Protein AF-A0A6N7YL46-F1 (afdb_monomer_lite)

pLDDT: mean 82.95, std 8.23, range [51.19, 94.06]

Sequence (95 aa):
MLTRPRLKWASFTHSTVYLVLLVAWAIPGLAGVEFVFGLAHGLGWFAMCALAFEGVRRRLIDLRLAVAISVLGAIGPFIGSAEFIRQDRARRPVT

Secondary structure (DSSP, 8-state):
---HHHHHHHHHHHHHHHHHHHHHHHSTT-HHHHHHHHHHHHHHHHHHHHHHHHHHHTTSS-HHHHHIIIIITTT-THHHHHHHHHHHHHTS---

Foldseek 3Di:
DDALVVLLVLLVVLQVLVVQLVVLVVDPPSVVSNVVSVVVNVVSLVVNLVSLVVCVVVVVDHPVLSCCSNPVSVVHSVSSNVVSVVVVVVPDDPD

Structure (mmCIF, N/CA/C/O backbone):
data_AF-A0A6N7YL46-F1
#
_entry.id   AF-A0A6N7YL46-F1
#
loop_
_atom_site.group_PDB
_atom_site.id
_atom_site.type_symbol
_atom_site.label_atom_id
_atom_site.label_alt_id
_atom_site.label_comp_id
_atom_site.label_asym_id
_atom_site.label_entity_id
_atom_site.label_seq_id
_atom_site.pdbx_PDB_ins_code
_atom_site.Cartn_x
_atom_site.Cartn_y
_atom_site.Cartn_z
_atom_site.occupancy
_atom_site.B_iso_or_equiv
_atom_site.auth_seq_id
_atom_site.auth_comp_id
_atom_site.auth_asym_id
_atom_site.auth_atom_id
_atom_site.pdbx_PDB_model_num
ATOM 1 N N . MET A 1 1 ? -18.141 8.783 2.581 1.00 68.75 1 MET A N 1
ATOM 2 C CA . MET A 1 1 ? -18.174 8.113 3.907 1.00 68.75 1 MET A CA 1
ATOM 3 C C . MET A 1 1 ? -17.102 7.029 3.980 1.00 68.75 1 MET A C 1
ATOM 5 O O . MET A 1 1 ? -17.161 6.082 3.199 1.00 68.75 1 MET A O 1
ATOM 9 N N . LEU A 1 2 ? -16.130 7.163 4.887 1.00 74.88 2 LEU A N 1
ATOM 10 C CA . LEU A 1 2 ? -15.097 6.148 5.124 1.00 74.88 2 LEU A CA 1
ATOM 11 C C . LEU A 1 2 ? -15.663 5.006 5.980 1.00 74.88 2 LEU A C 1
ATOM 13 O O . LEU A 1 2 ? -16.244 5.257 7.032 1.00 74.88 2 LEU A O 1
ATOM 17 N N . THR A 1 3 ? -15.499 3.764 5.530 1.00 85.19 3 THR A N 1
ATOM 18 C CA . THR A 1 3 ? -15.935 2.555 6.247 1.00 85.19 3 THR A CA 1
ATOM 19 C C . THR A 1 3 ? -14.804 1.529 6.259 1.00 85.19 3 THR A C 1
ATOM 21 O O . THR A 1 3 ? -13.962 1.522 5.359 1.00 85.19 3 THR A O 1
ATOM 24 N N . ARG A 1 4 ? -14.773 0.638 7.259 1.00 79.25 4 ARG A N 1
ATOM 25 C CA . ARG A 1 4 ? -13.722 -0.390 7.393 1.00 79.25 4 ARG A CA 1
ATOM 26 C C . ARG A 1 4 ? -13.578 -1.291 6.148 1.00 79.25 4 ARG A C 1
ATOM 28 O O . ARG A 1 4 ? -12.443 -1.507 5.733 1.00 79.25 4 ARG A O 1
ATOM 35 N N . PRO A 1 5 ? -14.665 -1.742 5.479 1.00 85.12 5 PRO A N 1
ATOM 36 C CA . PRO A 1 5 ? -14.547 -2.491 4.226 1.00 85.12 5 PRO A CA 1
ATOM 37 C C . PRO A 1 5 ? -13.904 -1.679 3.098 1.00 85.12 5 PRO A C 1
ATOM 39 O O . PRO A 1 5 ? -13.057 -2.202 2.383 1.00 85.12 5 PRO A O 1
ATOM 42 N N . ARG A 1 6 ? -14.253 -0.392 2.955 1.00 85.00 6 ARG A N 1
ATOM 43 C CA . ARG A 1 6 ? -13.643 0.489 1.944 1.00 85.00 6 ARG A CA 1
ATOM 44 C C . ARG A 1 6 ? -12.156 0.705 2.210 1.00 85.00 6 ARG A C 1
ATOM 46 O O . ARG A 1 6 ? -11.371 0.696 1.273 1.00 85.00 6 ARG A O 1
ATOM 53 N N . LEU A 1 7 ? -11.773 0.839 3.479 1.00 83.50 7 LEU A N 1
ATOM 54 C CA . LEU A 1 7 ? -10.376 0.976 3.887 1.00 83.50 7 LEU A CA 1
ATOM 55 C C . LEU A 1 7 ? -9.559 -0.290 3.570 1.00 83.50 7 LEU A C 1
ATOM 57 O O . LEU A 1 7 ? -8.445 -0.200 3.063 1.00 83.50 7 LEU A O 1
ATOM 61 N N . LYS A 1 8 ? -10.148 -1.471 3.793 1.00 83.38 8 LYS A N 1
ATOM 62 C CA . LYS A 1 8 ? -9.558 -2.762 3.413 1.00 83.38 8 LYS A CA 1
ATOM 63 C C . LYS A 1 8 ? -9.381 -2.884 1.896 1.00 83.38 8 LYS A C 1
ATOM 65 O O . LYS A 1 8 ? -8.308 -3.268 1.443 1.00 83.38 8 LYS A O 1
ATOM 70 N N . TRP A 1 9 ? -10.404 -2.535 1.115 1.00 85.94 9 TRP A N 1
ATOM 71 C CA . TRP A 1 9 ? -10.312 -2.541 -0.348 1.00 85.94 9 TRP A CA 1
ATOM 72 C C . TRP A 1 9 ? -9.256 -1.563 -0.864 1.00 85.94 9 TRP A C 1
ATOM 74 O O . TRP A 1 9 ? -8.473 -1.943 -1.723 1.00 85.94 9 TRP A O 1
ATOM 84 N N . ALA A 1 10 ? -9.160 -0.359 -0.293 1.00 84.94 10 ALA A N 1
ATOM 85 C CA . ALA A 1 10 ? -8.107 0.595 -0.641 1.00 84.94 10 ALA A CA 1
ATOM 86 C C . ALA A 1 10 ? -6.697 0.028 -0.382 1.00 84.94 10 ALA A C 1
ATOM 88 O O . ALA A 1 10 ? -5.832 0.124 -1.251 1.00 84.94 10 ALA A O 1
ATOM 89 N N . SER A 1 11 ? -6.491 -0.639 0.762 1.00 81.88 11 SER A N 1
ATOM 90 C CA . SER A 1 11 ? -5.229 -1.326 1.084 1.00 81.88 11 SER A CA 1
ATOM 91 C C . SER A 1 11 ? -4.883 -2.421 0.067 1.00 81.88 11 SER A C 1
ATOM 93 O O . SER A 1 11 ? -3.729 -2.544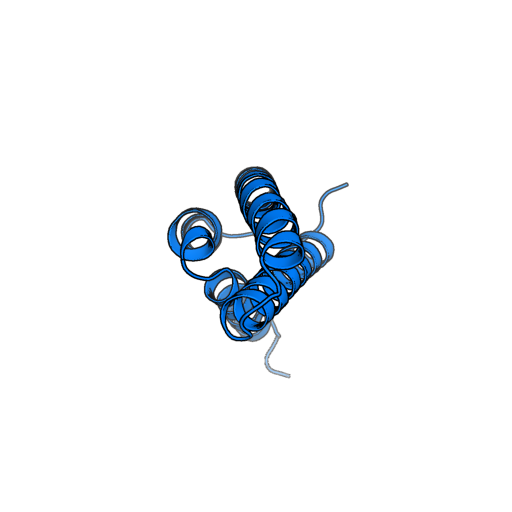 -0.350 1.00 81.88 11 SER A O 1
ATOM 95 N N . PHE A 1 12 ? -5.873 -3.208 -0.370 1.00 86.44 12 PHE A N 1
ATOM 96 C CA . PHE A 1 12 ? -5.661 -4.232 -1.395 1.00 86.44 12 PHE A CA 1
ATOM 97 C C . PHE A 1 12 ? -5.348 -3.633 -2.760 1.00 86.44 12 PHE A C 1
ATOM 99 O O . PHE A 1 12 ? -4.390 -4.069 -3.388 1.00 86.44 12 PHE A O 1
ATOM 106 N N . THR A 1 13 ? -6.085 -2.608 -3.191 1.00 87.75 13 THR A N 1
ATOM 107 C CA . THR A 1 13 ? -5.814 -1.916 -4.456 1.00 87.75 13 THR A CA 1
ATOM 108 C C . THR A 1 13 ? -4.392 -1.361 -4.482 1.00 87.75 13 THR A C 1
ATOM 110 O O . THR A 1 13 ? -3.671 -1.566 -5.455 1.00 87.75 13 THR A O 1
ATOM 113 N N . HIS A 1 14 ? -3.948 -0.721 -3.397 1.00 86.38 14 HIS A N 1
ATOM 114 C CA . HIS A 1 14 ? -2.573 -0.229 -3.279 1.00 86.38 14 HIS A CA 1
ATOM 115 C C . HIS A 1 14 ? -1.539 -1.364 -3.331 1.00 86.38 14 HIS A C 1
ATOM 117 O O . HIS A 1 14 ? -0.510 -1.231 -3.995 1.00 86.38 14 HIS A O 1
ATOM 123 N N . SER A 1 15 ? -1.849 -2.515 -2.724 1.00 85.75 15 SER A N 1
ATOM 124 C CA . SER A 1 15 ? -1.009 -3.717 -2.816 1.00 85.75 15 SER A CA 1
ATOM 125 C C . SER A 1 15 ? -0.927 -4.274 -4.241 1.00 85.75 15 SER A C 1
ATOM 127 O O . SER A 1 15 ? 0.145 -4.691 -4.669 1.00 85.75 15 SER A O 1
ATOM 129 N N . THR A 1 16 ? -2.024 -4.251 -5.002 1.00 87.81 16 THR A N 1
ATOM 130 C CA . THR A 1 16 ? -2.039 -4.661 -6.414 1.00 87.81 16 THR A CA 1
ATOM 131 C C . THR A 1 16 ? -1.212 -3.719 -7.284 1.00 87.81 16 THR A C 1
ATOM 133 O O . THR A 1 16 ? -0.438 -4.193 -8.109 1.00 87.81 16 THR A O 1
ATOM 136 N N . VAL A 1 17 ? -1.314 -2.401 -7.074 1.00 89.12 17 VAL A N 1
ATOM 137 C CA . VAL A 1 17 ? -0.473 -1.405 -7.770 1.00 89.12 17 VAL A CA 1
ATOM 138 C C . VAL A 1 17 ? 1.009 -1.690 -7.521 1.00 89.12 17 VAL A C 1
ATOM 140 O O . VAL A 1 17 ? 1.795 -1.719 -8.464 1.00 89.12 17 VAL A O 1
ATOM 143 N N . TYR A 1 18 ? 1.382 -1.975 -6.272 1.00 87.12 18 TYR A N 1
ATOM 144 C CA . TYR A 1 18 ? 2.757 -2.334 -5.934 1.00 87.12 18 TYR A CA 1
ATOM 145 C C . TYR A 1 18 ? 3.201 -3.670 -6.547 1.00 87.12 18 TYR A C 1
ATOM 147 O O . TYR A 1 18 ? 4.325 -3.787 -7.020 1.00 87.12 18 TYR A O 1
ATOM 155 N N . LEU A 1 19 ? 2.320 -4.672 -6.604 1.00 88.88 19 LEU A N 1
ATOM 156 C CA . LEU A 1 19 ? 2.628 -5.943 -7.264 1.00 88.88 19 LEU A CA 1
ATOM 157 C C . LEU A 1 19 ? 2.925 -5.747 -8.757 1.00 88.88 19 LEU A C 1
ATOM 159 O O . LEU A 1 19 ? 3.889 -6.314 -9.264 1.00 88.88 19 LEU A O 1
ATOM 163 N N . VAL A 1 20 ? 2.134 -4.926 -9.454 1.00 89.31 20 VAL A N 1
ATOM 164 C CA . VAL A 1 20 ? 2.379 -4.616 -10.871 1.00 89.31 20 VAL A CA 1
ATOM 165 C C . VAL A 1 20 ? 3.691 -3.853 -11.051 1.00 89.31 20 VAL A C 1
ATOM 167 O O . VAL A 1 20 ? 4.434 -4.162 -11.977 1.00 89.31 20 VAL A O 1
ATOM 170 N N . LEU A 1 21 ? 4.017 -2.924 -10.144 1.00 89.69 21 LEU A N 1
ATOM 171 C CA . LEU A 1 21 ? 5.316 -2.246 -10.135 1.00 89.69 21 LEU A CA 1
ATOM 172 C C . LEU A 1 21 ? 6.477 -3.245 -10.047 1.00 89.69 21 LEU A C 1
ATOM 174 O O . LEU A 1 21 ? 7.407 -3.160 -10.842 1.00 89.69 21 LEU A O 1
ATOM 178 N N . LEU A 1 22 ? 6.412 -4.212 -9.126 1.00 89.06 22 LEU A N 1
ATOM 179 C CA . LEU A 1 22 ? 7.457 -5.230 -8.974 1.00 89.06 22 LEU A CA 1
ATOM 180 C C . LEU A 1 22 ? 7.609 -6.100 -10.226 1.00 89.06 22 LEU A C 1
ATOM 182 O O . LEU A 1 22 ? 8.729 -6.421 -10.617 1.00 89.06 22 LEU A O 1
ATOM 186 N N . VAL A 1 23 ? 6.496 -6.463 -10.871 1.00 90.75 23 VAL A N 1
ATOM 187 C CA . VAL A 1 23 ? 6.524 -7.213 -12.136 1.00 90.75 23 VAL A CA 1
ATOM 188 C C . VAL A 1 23 ? 7.148 -6.374 -13.254 1.00 90.75 23 VAL A C 1
ATOM 190 O O . VAL A 1 23 ? 7.988 -6.882 -13.990 1.00 90.75 23 VAL A O 1
ATOM 193 N N . ALA A 1 24 ? 6.778 -5.096 -13.368 1.00 90.75 24 ALA A N 1
ATOM 194 C CA . ALA A 1 24 ? 7.340 -4.187 -14.365 1.00 90.75 24 ALA A CA 1
ATOM 195 C C . ALA A 1 24 ? 8.8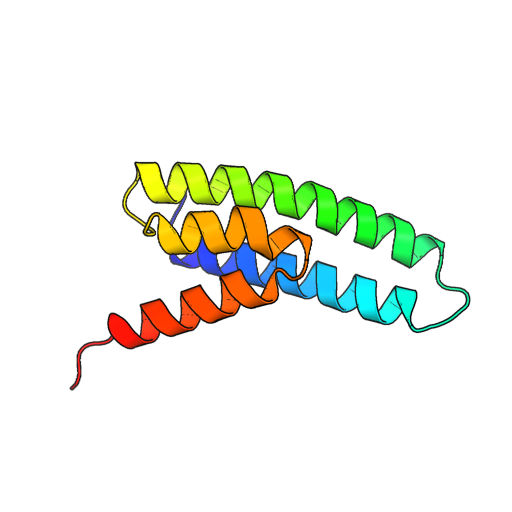42 -3.951 -14.151 1.00 90.75 24 ALA A C 1
ATOM 197 O O . ALA A 1 24 ? 9.590 -3.933 -15.120 1.00 90.75 24 ALA A O 1
ATOM 198 N N . TRP A 1 25 ? 9.281 -3.837 -12.896 1.00 89.81 25 TRP A N 1
ATOM 199 C CA . TRP A 1 25 ? 10.693 -3.716 -12.532 1.00 89.81 25 TRP A CA 1
ATOM 200 C C . TRP A 1 25 ? 11.496 -4.989 -12.848 1.00 89.81 25 TRP A C 1
ATOM 202 O O . TRP A 1 25 ? 12.641 -4.914 -13.287 1.00 89.81 25 TRP A O 1
ATOM 212 N N . ALA A 1 26 ? 10.902 -6.173 -12.666 1.00 90.94 26 ALA A N 1
ATOM 213 C CA . ALA A 1 26 ? 11.568 -7.448 -12.934 1.00 90.94 26 ALA A CA 1
ATOM 214 C C . ALA A 1 26 ? 11.749 -7.751 -14.434 1.00 90.94 26 ALA A C 1
ATOM 216 O O . ALA A 1 26 ? 12.624 -8.540 -14.795 1.00 90.94 26 ALA A O 1
ATOM 217 N N . ILE A 1 27 ? 10.924 -7.163 -15.308 1.00 92.75 27 ILE A N 1
ATOM 218 C CA . ILE A 1 27 ? 10.975 -7.400 -16.754 1.00 92.75 27 ILE A CA 1
ATOM 219 C C . ILE A 1 27 ? 11.705 -6.225 -17.436 1.00 92.75 27 ILE A C 1
ATOM 221 O O . ILE A 1 27 ? 11.176 -5.112 -17.483 1.00 92.75 27 ILE A O 1
ATOM 225 N N . PRO A 1 28 ? 12.896 -6.441 -18.022 1.00 87.88 28 PRO A N 1
ATOM 226 C CA . PRO A 1 28 ? 13.635 -5.371 -18.683 1.00 87.88 28 PRO A CA 1
ATOM 227 C C . PRO A 1 28 ? 12.864 -4.812 -19.891 1.00 87.88 28 PRO A C 1
ATOM 229 O O . PRO A 1 28 ? 12.252 -5.555 -20.655 1.00 87.88 28 PRO A O 1
ATOM 232 N N . GLY A 1 29 ? 12.917 -3.488 -20.079 1.00 89.62 29 GLY A N 1
ATOM 233 C CA . GLY A 1 29 ? 12.253 -2.784 -21.188 1.00 89.62 29 GLY A CA 1
ATOM 234 C C . GLY A 1 29 ? 10.916 -2.112 -20.842 1.00 89.62 29 GLY A C 1
ATOM 235 O O . GLY A 1 29 ? 10.331 -1.456 -21.700 1.00 89.62 29 GLY A O 1
ATOM 236 N N . LEU A 1 30 ? 10.446 -2.206 -19.593 1.00 91.00 30 LEU A N 1
ATOM 237 C CA . LEU A 1 30 ? 9.162 -1.651 -19.127 1.00 91.00 30 LEU A CA 1
ATOM 238 C C . LEU A 1 30 ? 9.277 -0.338 -18.331 1.00 91.00 30 LEU A C 1
ATOM 240 O O . LEU A 1 30 ? 8.381 -0.005 -17.556 1.00 91.00 30 LEU A O 1
ATOM 244 N N . ALA A 1 31 ? 10.325 0.457 -18.560 1.00 87.56 31 ALA A N 1
ATOM 245 C CA . ALA A 1 31 ? 10.617 1.670 -17.780 1.00 87.56 31 ALA A CA 1
ATOM 246 C C . ALA A 1 31 ? 9.439 2.666 -17.681 1.00 87.56 31 ALA A C 1
ATOM 248 O O . ALA A 1 31 ? 9.224 3.282 -16.640 1.00 87.56 31 ALA A O 1
ATOM 249 N N . GLY A 1 32 ? 8.630 2.809 -18.740 1.00 89.06 32 GLY A N 1
ATOM 250 C CA . GLY A 1 32 ? 7.437 3.667 -18.706 1.00 89.06 32 GLY A CA 1
ATOM 251 C C 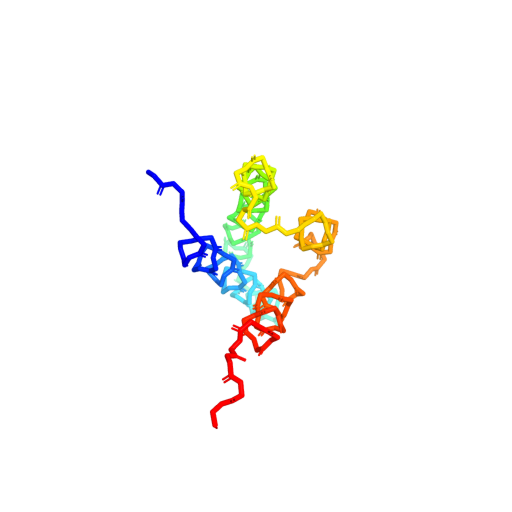. GLY A 1 32 ? 6.342 3.149 -17.766 1.00 89.06 32 GLY A C 1
ATOM 252 O O . GLY A 1 32 ? 5.715 3.928 -17.050 1.00 89.06 32 GLY A O 1
ATOM 253 N N . VAL A 1 33 ? 6.136 1.829 -17.727 1.00 89.25 33 VAL A N 1
ATOM 254 C CA . VAL A 1 33 ? 5.175 1.185 -16.819 1.00 89.25 33 VAL A CA 1
ATOM 255 C C . VAL A 1 33 ? 5.683 1.264 -15.383 1.00 89.25 33 VAL A C 1
ATOM 257 O O . VAL A 1 33 ? 4.922 1.640 -14.494 1.00 89.25 33 VAL A O 1
ATOM 260 N N . GLU A 1 34 ? 6.969 0.989 -15.164 1.00 87.56 34 GLU A N 1
ATOM 261 C CA . GLU A 1 34 ? 7.626 1.144 -13.863 1.00 87.56 34 GLU A CA 1
ATOM 262 C C . GLU A 1 34 ? 7.447 2.565 -13.314 1.00 87.56 34 GLU A C 1
ATOM 264 O O . GLU A 1 34 ? 7.025 2.738 -12.173 1.00 87.56 34 GLU A O 1
ATOM 269 N N . PHE A 1 35 ? 7.664 3.592 -14.140 1.00 91.00 35 PHE A N 1
ATOM 270 C CA . PHE A 1 35 ? 7.495 4.983 -13.727 1.00 91.00 35 PHE A CA 1
ATOM 271 C C . PHE A 1 35 ? 6.053 5.307 -13.306 1.00 91.00 35 PHE A C 1
ATOM 273 O O . PHE A 1 35 ? 5.824 5.861 -12.227 1.00 91.00 35 PHE A O 1
ATOM 280 N N . VAL A 1 36 ? 5.064 4.934 -14.127 1.00 94.06 36 VAL A N 1
ATOM 281 C CA . VAL A 1 36 ? 3.644 5.202 -13.839 1.00 94.06 36 VAL A CA 1
ATOM 282 C C . VAL A 1 36 ? 3.192 4.469 -12.577 1.00 94.06 36 VAL A C 1
ATOM 284 O O . VAL A 1 36 ? 2.551 5.072 -11.712 1.00 94.06 36 VAL A O 1
ATOM 287 N N . PHE A 1 37 ? 3.541 3.189 -12.435 1.00 90.38 37 PHE A N 1
ATOM 288 C CA . PHE A 1 37 ? 3.174 2.408 -11.256 1.00 90.38 37 PHE A CA 1
ATOM 289 C C . PHE A 1 37 ? 3.969 2.814 -10.009 1.00 90.38 37 PHE A C 1
ATOM 291 O O . PHE A 1 37 ? 3.421 2.756 -8.910 1.00 90.38 37 PHE A O 1
ATOM 298 N N . GLY A 1 38 ? 5.199 3.309 -10.160 1.00 89.12 38 GLY A N 1
ATOM 299 C CA . GLY A 1 38 ? 5.993 3.911 -9.089 1.00 89.12 38 GLY A CA 1
ATOM 300 C C . GLY A 1 38 ? 5.331 5.169 -8.531 1.00 89.12 38 GLY A C 1
ATOM 301 O O . GLY A 1 38 ? 5.127 5.281 -7.320 1.00 89.12 38 GLY A O 1
ATOM 302 N N . LEU A 1 39 ? 4.892 6.077 -9.410 1.00 91.81 39 LEU A N 1
ATOM 303 C CA . LEU A 1 39 ? 4.121 7.260 -9.018 1.00 91.81 39 LEU A CA 1
ATOM 304 C C . LEU A 1 39 ? 2.777 6.889 -8.386 1.00 91.81 39 LEU A C 1
ATOM 306 O O . LEU A 1 39 ? 2.425 7.419 -7.331 1.00 91.81 39 LEU A O 1
ATOM 310 N N . ALA A 1 40 ? 2.035 5.960 -8.994 1.00 91.19 40 ALA A N 1
ATOM 311 C CA . ALA A 1 40 ? 0.758 5.495 -8.459 1.00 91.19 40 ALA A CA 1
ATOM 312 C C . ALA A 1 40 ? 0.922 4.844 -7.077 1.00 91.19 40 ALA A C 1
ATOM 314 O O . ALA A 1 40 ? 0.095 5.058 -6.189 1.00 91.19 40 ALA A O 1
ATOM 315 N N . HIS A 1 41 ? 2.004 4.091 -6.867 1.00 88.81 41 HIS A N 1
ATOM 316 C CA . HIS A 1 41 ? 2.331 3.498 -5.579 1.00 88.81 41 HIS A CA 1
ATOM 317 C C . HIS A 1 41 ? 2.661 4.567 -4.529 1.00 88.81 41 HIS A C 1
ATOM 319 O O . HIS A 1 41 ? 2.098 4.523 -3.433 1.00 88.81 41 HIS A O 1
ATOM 325 N N . GLY A 1 42 ? 3.502 5.550 -4.867 1.00 88.19 42 GLY A N 1
ATOM 326 C CA . GLY A 1 42 ? 3.857 6.650 -3.966 1.00 88.19 42 GLY A CA 1
ATOM 327 C C . GLY A 1 42 ? 2.648 7.503 -3.568 1.00 88.19 42 GLY A C 1
ATOM 328 O O . GLY A 1 42 ? 2.392 7.710 -2.382 1.00 88.19 42 GLY A O 1
ATOM 329 N N . LEU A 1 43 ? 1.837 7.934 -4.540 1.00 92.06 43 LEU A N 1
ATOM 330 C CA . LEU A 1 43 ? 0.602 8.686 -4.278 1.00 92.06 43 LEU A CA 1
ATOM 331 C C . LEU A 1 43 ? -0.419 7.853 -3.493 1.00 92.06 43 LEU A C 1
ATOM 333 O O . LEU A 1 43 ? -1.052 8.353 -2.560 1.00 92.06 43 LEU A O 1
ATOM 337 N N . GLY A 1 44 ? -0.547 6.568 -3.830 1.00 87.56 44 GLY A N 1
ATOM 338 C CA . GLY A 1 44 ? -1.390 5.626 -3.103 1.00 87.56 44 GLY A CA 1
ATOM 339 C C . GLY A 1 44 ? -0.955 5.447 -1.647 1.00 87.56 44 GLY A C 1
ATOM 340 O O . GLY A 1 44 ? -1.812 5.357 -0.769 1.00 87.56 44 GLY A O 1
ATOM 341 N N . TRP A 1 45 ? 0.350 5.476 -1.363 1.00 86.88 45 TRP A N 1
ATOM 342 C CA . TRP A 1 45 ? 0.873 5.396 -0.000 1.00 86.88 45 TRP A CA 1
ATOM 343 C C . TRP A 1 45 ? 0.486 6.630 0.821 1.00 86.88 45 TRP A C 1
ATOM 345 O O . TRP A 1 45 ? -0.065 6.480 1.912 1.00 86.88 45 TRP A O 1
ATOM 355 N N . PHE A 1 46 ? 0.646 7.843 0.276 1.00 89.25 46 PHE A N 1
ATOM 356 C CA . PHE A 1 46 ? 0.179 9.065 0.945 1.00 89.25 46 PHE A CA 1
ATOM 357 C C . PHE A 1 46 ? -1.331 9.047 1.211 1.00 89.25 46 PHE A C 1
ATOM 359 O O . PHE A 1 46 ? -1.774 9.391 2.312 1.00 89.25 46 PHE A O 1
ATOM 366 N N . ALA A 1 47 ? -2.126 8.591 0.239 1.00 89.12 47 ALA A N 1
ATOM 367 C CA . ALA A 1 47 ? -3.565 8.427 0.420 1.00 89.12 47 ALA A CA 1
ATOM 368 C C . ALA A 1 47 ? -3.884 7.423 1.543 1.00 89.12 47 ALA A C 1
ATOM 370 O O . ALA A 1 47 ? -4.742 7.691 2.385 1.00 89.12 47 ALA A O 1
ATOM 371 N N . MET A 1 48 ? -3.167 6.298 1.609 1.00 87.19 48 MET A N 1
ATOM 372 C CA . MET A 1 48 ? -3.332 5.300 2.668 1.00 87.19 48 MET A CA 1
ATOM 373 C C . MET A 1 48 ? -2.938 5.830 4.050 1.00 87.19 48 MET A C 1
ATOM 375 O O . MET A 1 48 ? -3.653 5.551 5.010 1.00 87.19 48 MET A O 1
ATOM 379 N N . CYS A 1 49 ? -1.886 6.644 4.165 1.00 87.81 49 CYS A N 1
ATOM 380 C CA . CYS A 1 49 ? -1.527 7.323 5.414 1.00 87.81 49 CYS A CA 1
ATOM 381 C C . CYS A 1 49 ? -2.665 8.230 5.913 1.00 87.81 49 CYS A C 1
ATOM 383 O O . CYS A 1 49 ? -3.051 8.159 7.083 1.00 87.81 49 CYS A O 1
ATOM 385 N N . ALA A 1 50 ? -3.257 9.035 5.024 1.00 89.00 50 ALA A N 1
ATOM 386 C CA . ALA A 1 50 ? -4.389 9.897 5.367 1.00 89.00 50 ALA A CA 1
ATOM 387 C C . ALA A 1 50 ? -5.632 9.083 5.776 1.00 89.00 50 ALA A C 1
ATOM 389 O O . ALA A 1 50 ? -6.284 9.380 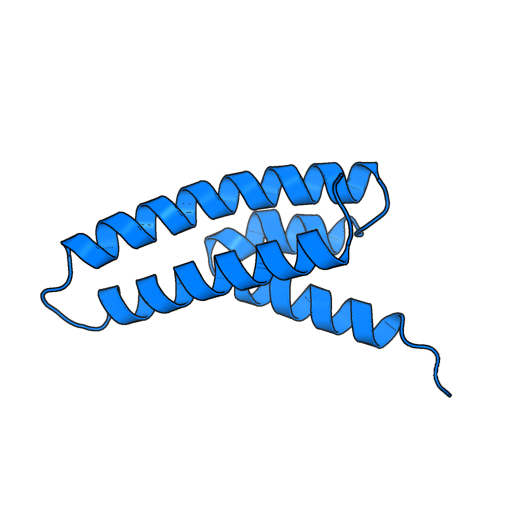6.780 1.00 89.00 50 ALA A O 1
ATOM 390 N N . LEU A 1 51 ? -5.936 8.014 5.035 1.00 87.69 51 LEU A N 1
ATOM 391 C CA . LEU A 1 51 ? -7.047 7.112 5.338 1.00 87.69 51 LEU A CA 1
ATOM 392 C C . LEU A 1 51 ? -6.845 6.345 6.654 1.00 87.69 51 LEU A C 1
ATOM 394 O O . LEU A 1 51 ? -7.812 6.128 7.385 1.00 87.69 51 LEU A O 1
ATOM 398 N N . ALA A 1 52 ? -5.611 5.951 6.977 1.00 86.56 52 ALA A N 1
ATOM 399 C CA . ALA A 1 52 ? -5.270 5.305 8.237 1.00 86.56 52 ALA A CA 1
ATOM 400 C C . ALA A 1 52 ? -5.432 6.271 9.418 1.00 86.56 52 ALA A C 1
ATOM 402 O O . ALA A 1 52 ? -6.058 5.916 10.417 1.00 86.56 52 ALA A O 1
ATOM 403 N N . PHE A 1 53 ? -4.954 7.512 9.283 1.00 88.06 53 PHE A N 1
ATOM 404 C CA . PHE A 1 53 ? -5.147 8.553 10.292 1.00 88.06 53 PHE A CA 1
ATOM 405 C C . PHE A 1 53 ? -6.636 8.806 10.572 1.00 88.06 53 PHE A C 1
ATOM 407 O O . PHE A 1 53 ? -7.077 8.792 11.724 1.00 88.06 53 PHE A O 1
ATOM 414 N N . GLU A 1 54 ? -7.441 8.946 9.518 1.00 88.62 54 GLU A N 1
ATOM 415 C CA . GLU A 1 54 ? -8.887 9.128 9.655 1.00 88.62 54 GLU A CA 1
ATOM 416 C C . GLU A 1 54 ? -9.578 7.875 10.220 1.00 88.62 54 GLU A C 1
ATOM 418 O O . GLU A 1 54 ? -10.505 7.966 11.030 1.00 88.62 54 GLU A O 1
ATOM 423 N N . GLY A 1 55 ? -9.105 6.685 9.845 1.00 85.69 55 GLY A N 1
ATOM 424 C CA . GLY A 1 55 ? -9.566 5.411 10.387 1.00 85.69 55 GLY A CA 1
ATOM 425 C C . GLY A 1 55 ? -9.325 5.286 11.893 1.00 85.69 55 GLY A C 1
ATOM 426 O O . GLY A 1 55 ? -10.217 4.825 12.608 1.00 85.69 55 GLY A O 1
ATOM 427 N N . VAL A 1 56 ? -8.173 5.749 12.387 1.00 89.38 56 VAL A N 1
ATOM 428 C CA . VAL A 1 56 ? -7.870 5.829 13.826 1.00 89.38 56 VAL A CA 1
ATOM 429 C C . VAL A 1 56 ? -8.775 6.849 14.511 1.00 89.38 56 VAL A C 1
ATOM 431 O O . VAL A 1 56 ? -9.403 6.515 15.516 1.00 89.38 56 VAL A O 1
ATOM 434 N N . ARG A 1 57 ? -8.923 8.063 13.951 1.00 89.56 57 ARG A N 1
ATOM 435 C CA . ARG A 1 57 ? -9.819 9.099 14.508 1.00 89.56 57 ARG A CA 1
ATOM 436 C C . ARG A 1 57 ? -11.254 8.602 14.675 1.00 89.56 57 ARG A C 1
ATOM 438 O O . ARG A 1 57 ? -11.908 8.934 15.660 1.00 89.56 57 ARG A O 1
ATOM 445 N N . ARG A 1 58 ? -11.736 7.786 13.735 1.00 88.81 58 ARG A N 1
ATOM 446 C CA . ARG A 1 58 ? -13.079 7.182 13.756 1.00 88.81 58 ARG A CA 1
ATOM 447 C C . ARG A 1 58 ? -13.157 5.849 14.511 1.00 88.81 58 ARG A C 1
ATOM 449 O O . ARG A 1 58 ? -14.208 5.215 14.484 1.00 88.81 58 ARG A O 1
ATOM 456 N N . ARG A 1 59 ? -12.071 5.402 15.157 1.00 85.25 59 ARG A N 1
ATOM 457 C CA . ARG A 1 59 ? -11.950 4.100 15.849 1.00 85.25 59 ARG A CA 1
ATOM 458 C C . ARG A 1 59 ? -12.281 2.883 14.963 1.00 85.25 59 ARG A C 1
ATOM 460 O O . ARG A 1 59 ? -12.709 1.842 15.455 1.00 85.25 59 ARG A O 1
ATOM 467 N N . LEU A 1 60 ? -12.088 3.000 13.647 1.00 84.31 60 LEU A N 1
ATOM 468 C CA . LEU A 1 60 ? -12.306 1.916 12.678 1.00 84.31 60 LEU A CA 1
ATOM 469 C C . LEU A 1 60 ? -11.137 0.922 12.656 1.00 84.31 60 LEU A C 1
ATOM 471 O O . LEU A 1 60 ? -11.340 -0.272 12.417 1.00 84.31 60 LEU A O 1
ATOM 475 N N . ILE A 1 61 ? -9.929 1.425 12.906 1.00 82.81 61 ILE A N 1
ATOM 476 C CA . ILE A 1 61 ? -8.679 0.667 13.001 1.00 82.81 61 ILE A CA 1
ATOM 477 C C . ILE A 1 61 ? -7.901 1.099 14.246 1.00 82.81 61 ILE A C 1
ATOM 479 O O . ILE A 1 61 ? -8.152 2.174 14.791 1.00 82.81 61 ILE A O 1
ATOM 483 N N . ASP A 1 62 ? -6.984 0.255 14.712 1.00 84.44 62 ASP A N 1
ATOM 484 C CA . ASP A 1 62 ? -6.113 0.567 15.842 1.00 84.44 62 ASP A CA 1
ATOM 485 C C . ASP A 1 62 ? -4.828 1.285 15.399 1.00 84.44 62 ASP A C 1
ATOM 487 O O . ASP A 1 62 ? -4.470 1.331 14.218 1.00 84.44 62 ASP A O 1
ATOM 491 N N . LEU A 1 63 ? -4.117 1.856 16.375 1.00 83.06 63 LEU A N 1
ATOM 492 C CA . LEU A 1 63 ? -2.882 2.597 16.118 1.00 83.06 63 LEU A CA 1
ATOM 493 C C . LEU A 1 63 ? -1.791 1.696 15.514 1.00 83.06 63 LEU A C 1
ATOM 495 O O . LEU A 1 63 ? -1.005 2.158 14.694 1.00 83.06 63 LEU A O 1
ATOM 499 N N . ARG A 1 64 ? -1.759 0.404 15.880 1.00 80.81 64 ARG A N 1
ATOM 500 C CA . ARG A 1 64 ? -0.787 -0.563 15.345 1.00 80.81 64 ARG A CA 1
ATOM 501 C C . ARG A 1 64 ? -0.987 -0.787 13.850 1.00 80.81 64 ARG A C 1
ATOM 503 O O . ARG A 1 64 ? -0.004 -0.741 13.117 1.00 80.81 64 ARG A O 1
ATOM 510 N N . LEU A 1 65 ? -2.225 -0.977 13.388 1.00 78.12 65 LEU A N 1
ATOM 511 C CA . LEU A 1 65 ? -2.518 -1.109 11.960 1.00 78.12 65 LEU A CA 1
ATOM 512 C C . LEU A 1 65 ? -2.217 0.188 11.205 1.00 78.12 65 LEU A C 1
ATOM 514 O O . LEU A 1 65 ? -1.662 0.134 10.113 1.00 78.12 65 LEU A O 1
ATOM 518 N N . ALA A 1 66 ? -2.504 1.350 11.795 1.00 83.19 66 ALA A N 1
ATOM 519 C CA . ALA A 1 66 ? -2.141 2.624 11.181 1.00 83.19 66 ALA A CA 1
ATOM 520 C C . ALA A 1 66 ? -0.622 2.789 11.030 1.00 83.19 66 ALA A C 1
ATOM 522 O O . ALA A 1 66 ? -0.158 3.161 9.959 1.00 83.19 66 ALA A O 1
ATOM 523 N N . VAL A 1 67 ? 0.164 2.444 12.054 1.00 81.50 67 VAL A N 1
ATOM 524 C CA . VAL A 1 67 ? 1.634 2.454 11.974 1.00 81.50 67 VAL A CA 1
ATOM 525 C C . VAL A 1 67 ? 2.140 1.435 10.951 1.00 81.50 67 VAL A C 1
ATOM 527 O O . VAL A 1 67 ? 3.028 1.757 10.168 1.00 81.50 67 VAL A O 1
ATOM 530 N N . ALA A 1 68 ? 1.558 0.235 10.899 1.00 80.88 68 ALA A N 1
ATOM 531 C CA . ALA A 1 68 ? 1.922 -0.776 9.909 1.00 80.88 68 ALA A CA 1
ATOM 532 C C . ALA A 1 68 ? 1.689 -0.277 8.471 1.00 80.88 68 ALA A C 1
ATOM 534 O O . ALA A 1 68 ? 2.560 -0.430 7.619 1.00 80.88 68 ALA A O 1
ATOM 535 N N . ILE A 1 69 ? 0.554 0.377 8.210 1.00 75.44 69 ILE A N 1
ATOM 536 C CA . ILE A 1 69 ? 0.244 0.983 6.907 1.00 75.44 69 ILE A CA 1
ATOM 537 C C . ILE A 1 69 ? 1.215 2.130 6.595 1.00 75.44 69 ILE A C 1
ATOM 539 O O . ILE A 1 69 ? 1.767 2.181 5.498 1.00 75.44 69 ILE A O 1
ATOM 543 N N . SER A 1 70 ? 1.447 3.034 7.548 1.00 77.88 70 SER A N 1
ATOM 544 C CA . SER A 1 70 ? 2.219 4.254 7.302 1.00 77.88 70 SER A CA 1
ATOM 545 C C . SER A 1 70 ? 3.726 4.017 7.209 1.00 77.88 70 SER A C 1
ATOM 547 O O . SER A 1 70 ? 4.379 4.657 6.395 1.00 77.88 70 SER A O 1
ATOM 549 N N . VAL A 1 71 ? 4.288 3.106 8.008 1.00 76.88 71 VAL A N 1
ATOM 550 C CA . VAL A 1 71 ? 5.742 2.869 8.081 1.00 76.88 71 VAL A CA 1
ATOM 551 C C . VAL A 1 71 ? 6.168 1.722 7.171 1.00 76.88 71 VAL A C 1
ATOM 553 O O . VAL A 1 71 ? 7.116 1.857 6.405 1.00 76.88 71 VAL A O 1
ATOM 556 N N . LEU A 1 72 ? 5.462 0.590 7.230 1.00 75.25 72 LEU A N 1
ATOM 557 C CA . LEU A 1 72 ? 5.842 -0.607 6.473 1.00 75.25 72 LEU A CA 1
ATOM 558 C C . LEU A 1 72 ? 5.220 -0.626 5.074 1.00 75.25 72 LEU A C 1
ATOM 560 O O . LEU A 1 72 ? 5.767 -1.265 4.180 1.00 75.25 72 LEU A O 1
ATOM 564 N N . GLY A 1 73 ? 4.134 0.121 4.847 1.00 66.56 73 GLY A N 1
ATOM 565 C CA . GLY A 1 73 ? 3.502 0.234 3.531 1.00 66.56 73 GLY A CA 1
ATOM 566 C C . GLY A 1 73 ? 4.377 0.884 2.455 1.00 66.56 73 GLY A C 1
ATOM 567 O O . GLY A 1 73 ? 4.143 0.625 1.279 1.00 66.56 73 GLY A O 1
ATOM 568 N N . ALA A 1 74 ? 5.400 1.651 2.850 1.00 65.31 74 ALA A N 1
ATOM 569 C CA . ALA A 1 74 ? 6.405 2.210 1.941 1.00 65.31 74 ALA A CA 1
ATOM 570 C C . ALA A 1 74 ? 7.360 1.146 1.374 1.00 65.31 74 ALA A C 1
ATOM 572 O O . ALA A 1 74 ? 7.844 1.276 0.256 1.00 65.31 74 ALA A O 1
ATOM 573 N N . ILE A 1 75 ? 7.642 0.101 2.160 1.00 67.94 75 ILE A N 1
ATOM 574 C CA . ILE A 1 75 ? 8.538 -1.005 1.784 1.00 67.94 75 ILE A CA 1
ATOM 575 C C . ILE A 1 75 ? 7.729 -2.144 1.153 1.00 67.94 75 ILE A C 1
ATOM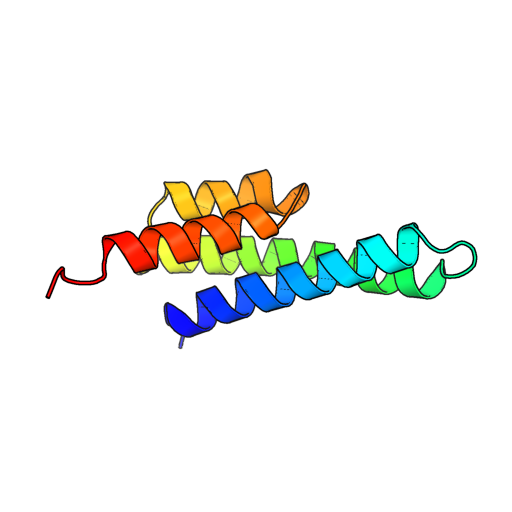 577 O O . ILE A 1 75 ? 8.213 -2.850 0.276 1.00 67.94 75 ILE A O 1
ATOM 581 N N . GLY A 1 76 ? 6.488 -2.333 1.602 1.00 69.50 76 GLY A N 1
ATOM 582 C CA . GLY A 1 76 ? 5.609 -3.392 1.139 1.00 69.50 76 GLY A CA 1
ATOM 583 C C . GLY A 1 76 ? 4.193 -3.227 1.699 1.00 69.50 76 GLY A C 1
ATOM 584 O O . GLY A 1 76 ? 3.941 -3.599 2.850 1.00 69.50 76 GLY A O 1
ATOM 585 N N . PRO A 1 77 ? 3.217 -2.755 0.905 1.00 77.38 77 PRO A N 1
ATOM 586 C CA . PRO A 1 77 ? 1.825 -2.581 1.344 1.00 77.38 77 PRO A CA 1
ATOM 587 C C . PRO A 1 77 ? 1.126 -3.892 1.740 1.00 77.38 77 PRO A C 1
ATOM 589 O O . PRO A 1 77 ? 0.078 -3.876 2.393 1.00 77.38 77 PRO A O 1
ATOM 592 N N . PHE A 1 78 ? 1.742 -5.038 1.437 1.00 75.50 78 PHE A N 1
ATOM 593 C CA . PHE A 1 78 ? 1.293 -6.366 1.847 1.00 75.50 78 PHE A CA 1
ATOM 594 C C . PHE A 1 78 ? 1.145 -6.517 3.367 1.00 75.50 78 PHE A C 1
ATOM 596 O O . PHE A 1 78 ? 0.241 -7.225 3.811 1.00 75.50 78 PHE A O 1
ATOM 603 N N . ILE A 1 79 ? 1.969 -5.829 4.169 1.00 77.00 79 ILE A N 1
ATOM 604 C CA . ILE A 1 79 ? 1.884 -5.888 5.637 1.00 77.00 79 ILE A CA 1
ATOM 605 C C . ILE A 1 79 ? 0.549 -5.311 6.129 1.00 77.00 79 ILE A C 1
ATOM 607 O O . ILE A 1 79 ? -0.122 -5.929 6.955 1.00 77.00 79 ILE A O 1
ATOM 611 N N . GLY A 1 80 ? 0.131 -4.157 5.594 1.00 72.50 80 GLY A N 1
ATOM 612 C CA . GLY A 1 80 ? -1.152 -3.542 5.945 1.00 72.50 80 GLY A CA 1
ATOM 613 C C . GLY A 1 80 ? -2.324 -4.469 5.616 1.00 72.50 80 GLY A C 1
ATOM 614 O O . GLY A 1 80 ? -3.200 -4.699 6.451 1.00 72.50 80 GLY A O 1
ATOM 615 N N . SER A 1 81 ? -2.289 -5.088 4.435 1.00 76.19 81 SER A N 1
ATOM 616 C CA . SER A 1 81 ? -3.292 -6.064 3.998 1.00 76.19 81 SER A CA 1
ATOM 617 C C . SER A 1 81 ? -3.312 -7.334 4.872 1.00 76.19 81 SER A C 1
ATOM 619 O O . SER A 1 81 ? -4.390 -7.816 5.231 1.00 76.19 81 SER A O 1
ATOM 621 N N . ALA A 1 82 ? -2.148 -7.854 5.279 1.00 77.88 82 ALA A N 1
ATOM 622 C CA . ALA A 1 82 ? -2.041 -9.005 6.181 1.00 77.88 82 ALA A CA 1
ATOM 623 C C . ALA A 1 82 ? -2.597 -8.698 7.581 1.00 77.88 82 ALA A C 1
ATOM 625 O O . ALA A 1 82 ? -3.338 -9.502 8.154 1.00 77.88 82 ALA A O 1
ATOM 626 N N . GLU A 1 83 ? -2.308 -7.509 8.108 1.00 79.56 83 GLU A N 1
ATOM 627 C CA . GLU A 1 83 ? -2.805 -7.065 9.407 1.00 79.56 83 GLU A CA 1
ATOM 628 C C . GLU A 1 83 ? -4.330 -6.855 9.389 1.00 79.56 83 GLU A C 1
ATOM 630 O O . GLU A 1 83 ? -5.017 -7.258 10.330 1.00 79.56 83 GLU A O 1
ATOM 635 N N . PHE A 1 84 ? -4.898 -6.357 8.281 1.00 79.94 84 PHE A N 1
ATOM 636 C CA . PHE A 1 84 ? -6.354 -6.331 8.081 1.00 79.94 84 PHE A CA 1
ATOM 637 C C . PHE A 1 84 ? -6.982 -7.728 8.181 1.00 79.94 84 PHE A C 1
ATOM 639 O O . PHE A 1 84 ? -8.004 -7.894 8.850 1.00 79.94 84 PHE A O 1
ATOM 646 N N . ILE A 1 85 ? -6.377 -8.740 7.547 1.00 81.25 85 ILE A N 1
ATOM 647 C CA . ILE A 1 85 ? -6.859 -10.130 7.612 1.00 81.25 85 ILE A CA 1
ATOM 648 C C . ILE A 1 85 ? -6.751 -10.672 9.041 1.00 81.25 85 ILE A C 1
ATOM 650 O O . ILE A 1 85 ? -7.696 -11.295 9.531 1.00 81.25 85 ILE A O 1
ATOM 654 N N . ARG A 1 86 ? -5.628 -10.424 9.726 1.00 81.38 86 ARG A N 1
ATOM 655 C CA . ARG A 1 86 ? -5.406 -10.862 11.111 1.00 81.38 86 ARG A CA 1
ATOM 656 C C . ARG A 1 86 ? -6.461 -10.287 12.053 1.00 81.38 86 ARG A C 1
ATOM 658 O O . ARG A 1 86 ? -7.069 -11.033 12.820 1.00 81.38 86 ARG A O 1
ATOM 665 N N . GLN A 1 87 ? -6.734 -8.988 11.950 1.00 80.19 87 GLN A N 1
ATOM 666 C CA . GLN A 1 87 ? -7.753 -8.328 12.765 1.00 80.19 87 GLN A CA 1
ATOM 667 C C . GLN A 1 87 ? -9.172 -8.779 12.421 1.00 80.19 87 GLN A C 1
ATOM 669 O O . GLN A 1 87 ? -9.999 -8.910 13.319 1.00 80.19 87 GLN A O 1
ATOM 674 N N . ASP A 1 88 ? -9.476 -9.034 11.147 1.00 79.81 88 ASP A N 1
ATOM 675 C CA . ASP A 1 88 ? -10.771 -9.601 10.758 1.00 79.81 88 ASP A CA 1
ATOM 676 C C . ASP A 1 88 ? -10.978 -11.004 11.336 1.00 79.81 88 ASP A C 1
ATOM 678 O O . ASP A 1 88 ? -12.079 -11.310 11.787 1.00 79.81 88 ASP A O 1
ATOM 682 N N . ARG A 1 89 ? -9.932 -11.839 11.378 1.00 79.38 89 ARG A N 1
ATOM 683 C CA . ARG A 1 89 ? -9.989 -13.161 12.022 1.00 79.38 89 ARG A CA 1
ATOM 684 C C . ARG A 1 89 ? -10.182 -13.051 13.533 1.00 79.38 89 ARG A C 1
ATOM 686 O O . ARG A 1 89 ? -11.030 -13.751 14.064 1.00 79.38 89 ARG A O 1
ATOM 693 N N . ALA A 1 90 ? -9.471 -12.143 14.201 1.00 76.19 90 ALA A N 1
ATOM 694 C CA . ALA A 1 90 ? -9.613 -11.923 15.644 1.00 76.19 90 ALA A CA 1
ATOM 695 C C . ALA A 1 90 ? -10.989 -11.360 16.049 1.00 76.19 90 ALA A C 1
ATOM 697 O O . ALA A 1 90 ? -11.411 -11.524 17.188 1.00 76.19 90 ALA A O 1
ATOM 698 N N . ARG A 1 91 ? -11.685 -10.678 15.129 1.00 71.81 91 ARG A N 1
ATOM 699 C CA . ARG A 1 91 ? -13.026 -10.112 15.351 1.00 71.81 91 ARG A CA 1
ATOM 700 C C . ARG A 1 91 ? -14.164 -11.027 14.890 1.00 71.81 91 ARG A C 1
ATOM 702 O O . ARG A 1 91 ? -15.322 -10.666 15.094 1.00 71.81 91 ARG A O 1
ATOM 709 N N . ARG A 1 92 ? -13.877 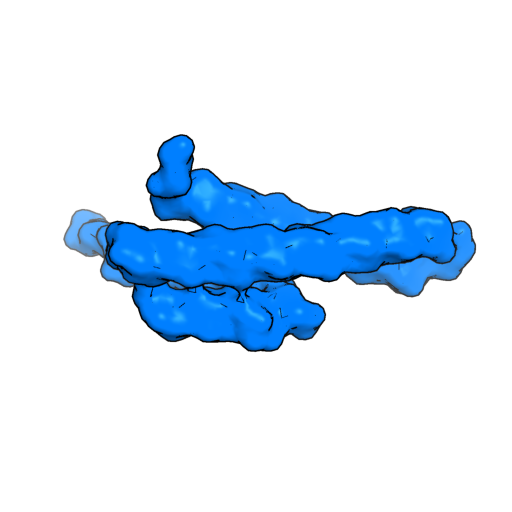-12.168 14.251 1.00 69.19 92 ARG A N 1
ATOM 710 C CA . ARG A 1 92 ? -14.912 -13.158 13.926 1.00 69.19 92 ARG A CA 1
ATOM 711 C C . ARG A 1 92 ? -15.296 -13.903 15.210 1.00 69.19 92 ARG A C 1
ATOM 713 O O . ARG A 1 92 ? -14.400 -14.444 15.855 1.00 69.19 92 ARG A O 1
ATOM 720 N N . PRO A 1 93 ? -16.584 -13.930 15.590 1.00 53.06 93 PRO A N 1
ATOM 721 C CA . PRO A 1 93 ? -17.024 -14.742 16.713 1.00 53.06 93 PRO A CA 1
ATOM 722 C C . PRO A 1 93 ? -16.740 -16.214 16.405 1.00 53.06 93 PRO A C 1
ATOM 724 O O . PRO A 1 93 ? -16.992 -16.675 15.292 1.00 53.06 93 PRO A O 1
ATOM 727 N N . VAL A 1 94 ? -16.172 -16.922 17.382 1.00 61.91 94 VAL A N 1
ATOM 728 C CA . VAL A 1 94 ? -16.058 -18.383 17.357 1.00 61.91 94 VAL A CA 1
ATOM 729 C C . VAL A 1 94 ? -17.477 -18.918 17.539 1.00 61.91 94 VAL A C 1
ATOM 731 O O . VAL A 1 94 ? -17.989 -18.936 18.654 1.00 61.91 94 VAL A O 1
ATOM 734 N N . THR A 1 95 ? -18.140 -19.227 16.429 1.00 51.19 95 THR A N 1
ATOM 735 C CA . THR A 1 95 ? -19.339 -20.076 16.390 1.00 51.19 95 THR A CA 1
ATOM 736 C C . THR A 1 95 ? -18.925 -21.501 16.113 1.00 51.19 95 THR A C 1
ATOM 738 O O . THR A 1 95 ? -18.122 -21.664 15.163 1.00 51.19 95 THR A O 1
#

Radius of gyration: 14.49 Å; chains: 1; bounding box: 33×30×38 Å